Protein A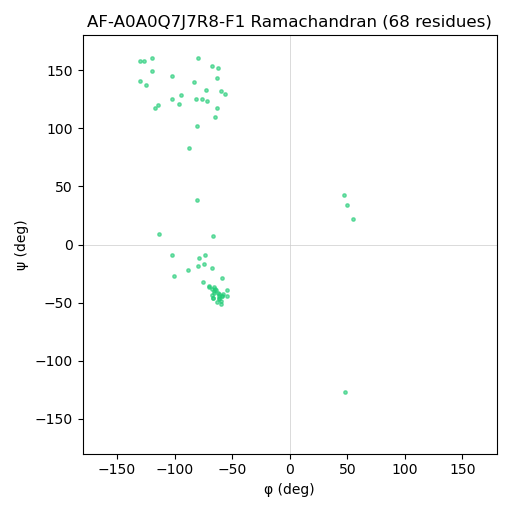F-A0A0Q7J7R8-F1 (afdb_monomer)

Foldseek 3Di:
DDPPDDDPVRVVVPDDDDDDDDLDDPDDPVVVVVVVVVCLVPDQDVVSPSPDDDDDQHDVRVVCVVPVVD

Secondary structure (DSSP, 8-state):
-------HHHHHHH--------SS-SS-HHHHHHHHHHHHHHS--GGG----------HHHHHHHHHTT-

pLDDT: mean 88.93, std 14.22, range [38.31, 98.25]

Radius of gyration: 15.83 Å; Cα contacts (8 Å, |Δi|>4): 8; chains: 1; bounding box: 38×30×38 Å

Sequence (70 aa):
MENLEKDLFTALRERRSIYGISKESPISDQTIQEIIEETVKHTPSAFNNQTTRVVLLLGEQHDKFSTGWL

Solvent-accessible surface area (backbone atoms only — not comparable to full-atom values): 4888 Å² total; per-residue (Å²): 136,81,82,84,76,70,53,70,69,58,52,62,70,69,64,72,92,80,85,91,73,71,97,69,69,98,62,56,71,67,58,54,48,51,55,50,52,54,49,62,75,69,50,87,44,78,91,71,60,70,78,82,81,86,86,88,65,60,70,71,56,38,52,48,65,71,50,73,82,115

Mean predicted aligned error: 5.76 Å

Structure (mmCIF, N/CA/C/O backbone):
data_AF-A0A0Q7J7R8-F1
#
_entry.id   AF-A0A0Q7J7R8-F1
#
loop_
_atom_site.group_PDB
_atom_site.id
_atom_site.type_symbol
_atom_site.label_atom_id
_atom_site.label_alt_id
_atom_site.label_comp_id
_atom_site.label_asym_id
_atom_site.label_entity_id
_atom_site.label_seq_id
_atom_site.pdbx_PDB_ins_code
_atom_site.Cartn_x
_atom_site.Cartn_y
_atom_site.Cartn_z
_atom_site.occupancy
_atom_site.B_iso_or_equiv
_atom_site.auth_seq_id
_atom_site.auth_comp_id
_atom_site.auth_asym_id
_atom_site.auth_atom_id
_atom_site.pdbx_PDB_model_num
ATOM 1 N N . MET A 1 1 ? 11.824 15.301 18.764 1.00 38.31 1 MET A N 1
ATOM 2 C CA . MET A 1 1 ? 10.754 14.956 17.810 1.00 38.31 1 MET A CA 1
ATOM 3 C C . MET A 1 1 ? 11.444 14.195 16.699 1.00 38.31 1 MET A C 1
ATOM 5 O O . MET A 1 1 ? 12.220 14.791 15.968 1.00 38.31 1 MET A O 1
ATOM 9 N N . GLU A 1 2 ? 11.357 12.872 16.739 1.00 43.34 2 GLU A N 1
ATOM 10 C CA . GLU A 1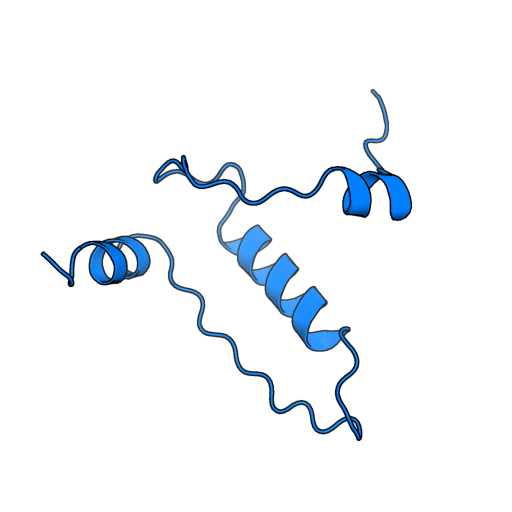 2 ? 12.124 11.986 15.862 1.00 43.34 2 GLU A CA 1
ATOM 11 C C . GLU A 1 2 ? 11.409 11.905 14.510 1.00 43.34 2 GLU A C 1
ATOM 13 O O . GLU A 1 2 ? 10.209 11.634 14.466 1.00 43.34 2 GLU A O 1
ATOM 18 N N . ASN A 1 3 ? 12.117 12.213 13.421 1.00 48.19 3 ASN A N 1
ATOM 19 C CA . ASN A 1 3 ? 11.605 11.997 12.072 1.00 48.19 3 ASN A CA 1
ATOM 20 C C . ASN A 1 3 ? 11.442 10.490 11.877 1.00 48.19 3 ASN A C 1
ATOM 22 O O . ASN A 1 3 ? 12.427 9.760 11.806 1.00 48.19 3 ASN A O 1
ATOM 26 N N . LEU A 1 4 ? 10.192 10.040 11.818 1.00 58.50 4 LEU A N 1
ATOM 27 C CA . LEU A 1 4 ? 9.806 8.632 11.765 1.00 58.50 4 LEU A CA 1
ATOM 28 C C . LEU A 1 4 ? 9.940 8.047 10.348 1.00 58.50 4 LEU A C 1
ATOM 30 O O . LEU A 1 4 ? 9.096 7.270 9.907 1.00 58.50 4 LEU A O 1
ATOM 34 N N . GLU A 1 5 ? 10.976 8.431 9.606 1.00 74.62 5 GLU A N 1
ATOM 35 C CA . GLU A 1 5 ? 11.265 7.787 8.328 1.00 74.62 5 GLU A CA 1
ATOM 36 C C . GLU A 1 5 ? 12.001 6.476 8.592 1.00 74.62 5 GLU A C 1
ATOM 38 O O . GLU A 1 5 ? 13.192 6.447 8.903 1.00 74.62 5 GLU A O 1
ATOM 43 N N . LYS A 1 6 ? 11.263 5.366 8.498 1.00 83.31 6 LYS A N 1
ATOM 44 C CA . LYS A 1 6 ? 11.865 4.033 8.480 1.00 83.31 6 LYS A CA 1
ATOM 45 C C . LYS A 1 6 ? 12.533 3.814 7.132 1.00 83.31 6 LYS A C 1
ATOM 47 O O . LYS A 1 6 ? 11.915 4.029 6.091 1.00 83.31 6 LYS A O 1
ATOM 52 N N . ASP A 1 7 ? 13.767 3.319 7.149 1.00 93.38 7 ASP A N 1
ATOM 53 C CA . ASP A 1 7 ? 14.412 2.884 5.918 1.00 93.38 7 ASP A CA 1
ATOM 54 C C . ASP A 1 7 ? 13.636 1.721 5.278 1.00 93.38 7 ASP A C 1
ATOM 56 O O . ASP A 1 7 ? 12.976 0.922 5.958 1.00 93.38 7 ASP A O 1
ATOM 60 N N . LEU A 1 8 ? 13.741 1.615 3.952 1.00 91.25 8 LEU A N 1
ATOM 61 C CA . LEU A 1 8 ? 12.999 0.634 3.164 1.00 91.25 8 LEU A CA 1
ATOM 62 C C . LEU A 1 8 ? 13.214 -0.803 3.663 1.00 91.25 8 LEU A C 1
ATOM 64 O O . LEU A 1 8 ? 12.257 -1.567 3.781 1.00 91.25 8 LEU A O 1
ATOM 68 N N . PHE A 1 9 ? 14.452 -1.192 3.977 1.00 95.19 9 PHE A N 1
ATOM 69 C CA . PHE A 1 9 ? 14.745 -2.566 4.382 1.00 95.19 9 PHE A CA 1
ATOM 70 C C . PHE A 1 9 ? 14.176 -2.894 5.761 1.00 95.19 9 PHE A C 1
ATOM 72 O O . PHE A 1 9 ? 13.722 -4.018 5.983 1.00 95.19 9 PHE A O 1
ATOM 79 N N . THR A 1 10 ? 14.168 -1.935 6.681 1.00 95.81 10 THR A N 1
ATOM 80 C CA . THR A 1 10 ? 13.537 -2.102 7.993 1.00 95.81 10 THR A CA 1
ATOM 81 C C . THR A 1 10 ? 12.023 -2.224 7.866 1.00 95.81 10 THR A C 1
ATOM 83 O O . THR A 1 10 ? 11.459 -3.183 8.394 1.00 95.81 10 THR A O 1
ATOM 86 N N . ALA A 1 11 ? 11.374 -1.360 7.080 1.00 93.75 11 ALA A N 1
ATOM 87 C CA . ALA A 1 11 ? 9.935 -1.453 6.831 1.00 93.75 11 ALA A CA 1
ATOM 88 C C . ALA A 1 11 ? 9.530 -2.815 6.229 1.00 93.75 11 ALA A C 1
ATOM 90 O O . ALA A 1 11 ? 8.556 -3.432 6.668 1.00 93.75 11 ALA A O 1
ATOM 91 N N . LEU A 1 12 ? 10.312 -3.331 5.272 1.00 93.75 12 LEU A N 1
ATOM 92 C CA . LEU A 1 12 ? 10.065 -4.636 4.651 1.00 93.75 12 LEU A CA 1
ATOM 93 C C . LEU A 1 12 ? 10.225 -5.807 5.632 1.00 93.75 12 LEU A C 1
ATOM 95 O O . LEU A 1 12 ? 9.426 -6.743 5.593 1.00 93.75 12 LEU A O 1
ATOM 99 N N . ARG A 1 13 ? 11.235 -5.764 6.513 1.00 95.44 13 ARG A N 1
ATOM 100 C CA . ARG A 1 13 ? 11.469 -6.807 7.529 1.00 95.44 13 ARG A CA 1
ATOM 101 C C . ARG A 1 13 ? 10.379 -6.844 8.596 1.00 95.44 13 ARG A C 1
ATOM 103 O O . ARG A 1 13 ? 10.003 -7.923 9.048 1.00 95.44 13 ARG A O 1
ATOM 110 N N . GLU A 1 14 ? 9.891 -5.681 9.012 1.00 96.06 14 GLU A N 1
ATOM 111 C CA . GLU A 1 14 ? 8.920 -5.565 10.102 1.00 96.06 14 GLU A CA 1
ATOM 112 C C . GLU A 1 14 ? 7.479 -5.866 9.673 1.00 96.06 14 GLU A C 1
ATOM 114 O O . GLU A 1 14 ? 6.640 -6.170 10.522 1.00 96.06 14 GLU A O 1
ATOM 119 N N . ARG A 1 15 ? 7.163 -5.825 8.371 1.00 95.50 15 ARG A N 1
ATOM 120 C CA . ARG A 1 15 ? 5.811 -6.108 7.872 1.00 95.50 15 ARG A CA 1
ATOM 121 C C . ARG A 1 15 ? 5.400 -7.556 8.171 1.00 95.50 15 ARG A C 1
ATOM 123 O O . ARG A 1 15 ? 5.949 -8.517 7.629 1.00 95.50 15 ARG A O 1
ATOM 130 N N . ARG A 1 16 ? 4.349 -7.720 8.978 1.00 96.06 16 ARG A N 1
ATOM 131 C CA . ARG A 1 16 ? 3.729 -9.012 9.321 1.00 96.06 16 ARG A CA 1
ATOM 132 C C . ARG A 1 16 ? 2.267 -9.050 8.883 1.00 96.06 16 ARG A C 1
ATOM 134 O O . ARG A 1 16 ? 1.654 -8.015 8.649 1.00 96.06 16 ARG A O 1
ATOM 141 N N . SER A 1 17 ? 1.711 -10.253 8.759 1.00 96.19 17 SER A N 1
ATOM 142 C CA . SER A 1 17 ? 0.261 -10.436 8.624 1.00 96.19 17 SER A CA 1
ATOM 143 C C . SER A 1 17 ? -0.393 -10.253 9.995 1.00 96.19 17 SER A C 1
ATOM 145 O O . SER A 1 17 ? 0.014 -10.921 10.946 1.00 96.19 17 SER A O 1
ATOM 147 N N . ILE A 1 18 ? -1.375 -9.356 10.099 1.00 93.12 18 ILE A N 1
ATOM 148 C CA . ILE A 1 18 ? -2.087 -9.033 11.344 1.00 93.12 18 ILE A CA 1
ATOM 149 C C . ILE A 1 18 ? -3.547 -9.471 11.192 1.00 93.12 18 ILE A C 1
ATOM 151 O O . ILE A 1 18 ? -4.230 -9.002 10.289 1.00 93.12 18 ILE A O 1
ATOM 155 N N . TYR A 1 19 ? -4.009 -10.383 12.052 1.00 90.25 19 TYR A N 1
ATOM 156 C CA . TYR A 1 19 ? -5.372 -10.940 11.993 1.00 90.25 19 TYR A CA 1
ATOM 157 C C . TYR A 1 19 ? -6.335 -10.308 13.009 1.00 90.25 19 TYR A C 1
ATOM 159 O O . TYR A 1 19 ? -7.538 -10.282 12.779 1.00 90.25 19 TYR A O 1
ATOM 167 N N . GLY A 1 20 ? -5.817 -9.799 14.131 1.00 87.69 20 GLY A N 1
ATOM 168 C CA . GLY A 1 20 ? -6.609 -9.102 15.146 1.00 87.69 20 GLY A CA 1
ATOM 169 C C . GLY A 1 20 ? -6.712 -7.617 14.822 1.00 87.69 20 GLY A C 1
ATOM 170 O O . GLY A 1 20 ? -5.915 -6.833 15.330 1.00 87.69 20 GLY A O 1
ATOM 171 N N . ILE A 1 21 ? -7.654 -7.248 13.956 1.00 88.44 21 ILE A N 1
ATOM 172 C CA . ILE A 1 21 ? -7.921 -5.852 13.591 1.00 88.44 21 ILE A CA 1
ATOM 173 C C . ILE A 1 21 ? -9.165 -5.325 14.318 1.00 88.44 21 ILE A C 1
ATOM 175 O O . ILE A 1 21 ? -10.114 -6.069 14.562 1.00 88.44 21 ILE A O 1
ATOM 179 N N . SER A 1 22 ? -9.141 -4.043 14.686 1.00 88.56 22 SER A N 1
ATOM 180 C CA . SER A 1 22 ? -10.320 -3.315 15.172 1.00 88.56 22 SER A CA 1
ATOM 181 C C . SER A 1 22 ? -11.189 -2.874 13.990 1.00 88.56 22 SER A C 1
ATOM 183 O O . SER A 1 22 ? -10.697 -2.771 12.867 1.00 88.56 22 SER A O 1
ATOM 185 N N . LYS A 1 23 ? -12.464 -2.559 14.251 1.00 87.25 23 LYS A N 1
ATOM 186 C CA . LYS A 1 23 ? -13.331 -1.866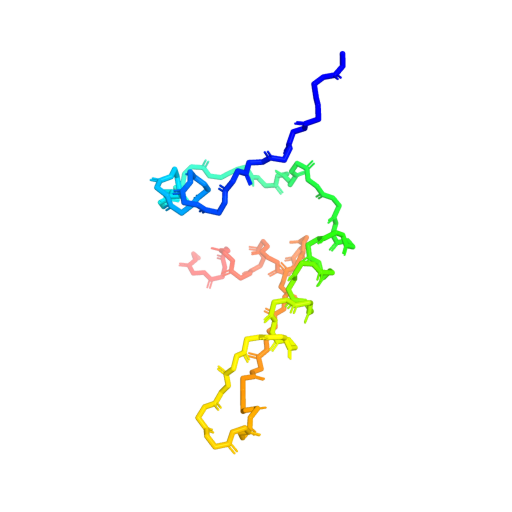 13.280 1.00 87.25 23 LYS A CA 1
ATOM 187 C C . LYS A 1 23 ? -12.887 -0.427 13.014 1.00 87.25 23 LYS A 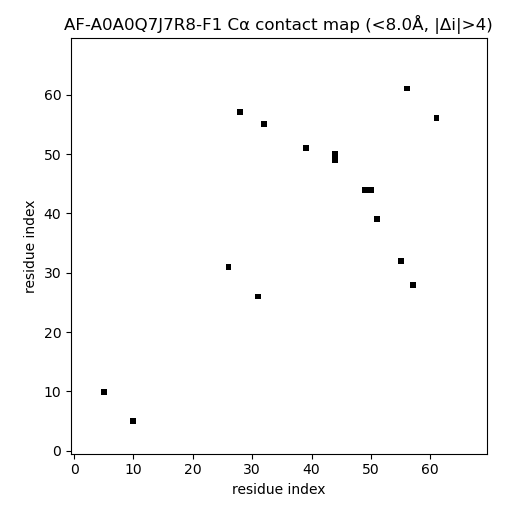C 1
ATOM 189 O O . LYS A 1 23 ? -13.260 0.157 12.004 1.00 87.25 23 LYS A O 1
ATOM 194 N N . GLU A 1 24 ? -12.113 0.144 13.929 1.00 88.69 24 GLU A N 1
ATOM 195 C CA . GLU A 1 24 ? -11.616 1.510 13.830 1.00 88.69 24 GLU A CA 1
ATOM 196 C C . GLU A 1 24 ? -10.219 1.527 13.207 1.00 88.69 24 GLU A C 1
ATOM 198 O O . GLU A 1 24 ? -9.309 0.821 13.654 1.00 88.69 24 GLU A O 1
ATOM 203 N N . SER A 1 25 ? -10.053 2.356 12.177 1.00 91.88 25 SER A N 1
ATOM 204 C CA . SER A 1 25 ? -8.760 2.603 11.548 1.00 91.88 25 SER A CA 1
ATOM 205 C C . SER A 1 25 ? -7.971 3.662 12.331 1.00 91.88 25 SER A C 1
ATOM 207 O O . SER A 1 25 ? -8.542 4.678 12.727 1.00 91.88 25 SER A O 1
ATOM 209 N N . PRO A 1 26 ? -6.646 3.492 12.508 1.00 93.56 26 PRO A N 1
ATOM 210 C CA . PRO A 1 26 ? -5.791 4.509 13.124 1.00 93.56 26 PRO A CA 1
ATOM 211 C C . PRO A 1 26 ? -5.527 5.719 12.210 1.00 93.56 26 PRO A C 1
ATOM 213 O O . PRO A 1 26 ? -4.932 6.701 12.650 1.00 93.56 26 PRO A O 1
ATOM 216 N N . ILE A 1 27 ? -5.922 5.643 10.937 1.00 95.62 27 ILE A N 1
ATOM 217 C CA . ILE A 1 27 ? -5.760 6.693 9.926 1.00 95.62 27 ILE A CA 1
ATOM 218 C C . ILE A 1 27 ? -7.085 6.961 9.212 1.00 95.62 27 ILE A C 1
ATOM 220 O O . ILE A 1 27 ? -7.967 6.103 9.188 1.00 95.62 27 ILE A O 1
ATOM 224 N N . SER A 1 28 ? -7.216 8.146 8.617 1.00 96.94 28 SER A N 1
ATOM 225 C CA . SER A 1 28 ? -8.438 8.527 7.907 1.00 96.94 28 SER A CA 1
ATOM 226 C C . SER A 1 28 ? -8.657 7.705 6.633 1.00 96.94 28 SER A C 1
ATOM 228 O O . SER A 1 28 ? -7.697 7.270 5.992 1.00 96.94 28 SER A O 1
ATOM 230 N N . ASP A 1 29 ? -9.918 7.570 6.227 1.00 96.94 29 ASP A N 1
ATOM 231 C CA . ASP A 1 29 ? -10.315 6.947 4.959 1.00 96.94 29 ASP A CA 1
ATOM 232 C C . ASP A 1 29 ? -9.616 7.587 3.750 1.00 96.94 29 ASP A C 1
ATOM 234 O O . ASP A 1 29 ? -9.154 6.885 2.851 1.00 96.94 29 ASP A O 1
ATOM 238 N N . GLN A 1 30 ? -9.460 8.914 3.773 1.00 97.88 30 GLN A N 1
ATOM 239 C CA . GLN A 1 30 ? -8.746 9.669 2.744 1.00 97.88 30 GLN A CA 1
ATOM 240 C C . GLN A 1 30 ? -7.275 9.245 2.658 1.00 97.88 30 GLN A C 1
ATOM 242 O O . GLN A 1 30 ? -6.756 8.996 1.575 1.00 97.88 30 GLN A O 1
ATOM 247 N N . THR A 1 31 ? -6.611 9.086 3.805 1.00 97.62 31 THR A N 1
ATOM 248 C CA . THR A 1 31 ? -5.218 8.623 3.858 1.00 97.62 31 THR A CA 1
ATOM 249 C C . THR A 1 31 ? -5.086 7.189 3.342 1.00 97.62 31 THR A C 1
ATOM 251 O O . THR A 1 31 ? -4.127 6.873 2.643 1.00 97.62 31 THR A O 1
ATOM 254 N N . ILE A 1 32 ? -6.048 6.309 3.646 1.00 97.19 32 ILE A N 1
ATOM 255 C CA . ILE A 1 32 ? -6.074 4.941 3.103 1.00 97.19 32 ILE A CA 1
ATOM 256 C C . ILE A 1 32 ? -6.184 4.979 1.576 1.00 97.19 32 ILE A C 1
ATOM 258 O O . ILE A 1 32 ? -5.438 4.277 0.890 1.00 97.19 32 ILE A O 1
ATOM 262 N N . GLN A 1 33 ? -7.091 5.804 1.048 1.00 97.88 33 GLN A N 1
ATOM 263 C CA . GLN A 1 33 ? -7.277 5.970 -0.389 1.00 97.88 33 GLN A CA 1
ATOM 264 C C . GLN A 1 33 ? -5.996 6.471 -1.068 1.00 97.88 33 GLN A C 1
ATOM 266 O O . GLN A 1 33 ? -5.554 5.856 -2.036 1.00 97.88 33 GLN A O 1
ATOM 271 N N . GLU A 1 34 ? -5.358 7.512 -0.532 1.00 98.25 34 GLU A N 1
ATOM 272 C CA . GLU A 1 34 ? -4.110 8.073 -1.070 1.00 98.25 34 GLU A CA 1
ATOM 273 C C . GLU A 1 34 ? -2.980 7.036 -1.118 1.00 98.25 34 GLU A C 1
ATOM 275 O O . GLU A 1 34 ? -2.309 6.892 -2.140 1.00 98.25 34 GLU A O 1
ATOM 280 N N . ILE A 1 35 ? -2.805 6.248 -0.048 1.00 97.50 35 ILE A N 1
ATOM 281 C CA . ILE A 1 35 ? -1.807 5.166 -0.010 1.00 97.50 35 ILE A CA 1
ATOM 282 C C . ILE A 1 35 ? -2.060 4.156 -1.135 1.00 97.50 35 ILE A C 1
ATOM 284 O O . ILE A 1 35 ? -1.118 3.722 -1.807 1.00 97.50 35 ILE A O 1
ATOM 288 N N . ILE A 1 36 ? -3.319 3.765 -1.347 1.00 97.56 36 ILE A N 1
ATOM 289 C CA . ILE A 1 36 ? -3.697 2.805 -2.389 1.00 97.56 36 ILE A CA 1
ATOM 290 C C . ILE A 1 36 ? -3.457 3.396 -3.781 1.00 97.56 36 ILE A C 1
ATOM 292 O O . ILE A 1 36 ? -2.874 2.717 -4.628 1.00 97.56 36 ILE A O 1
ATOM 296 N N . GLU A 1 37 ? -3.872 4.640 -4.021 1.00 97.44 37 GLU A N 1
ATOM 297 C CA . GLU A 1 37 ? -3.719 5.321 -5.309 1.00 97.44 37 GLU A CA 1
ATOM 298 C C . GLU A 1 37 ? -2.249 5.442 -5.713 1.00 97.44 37 GLU A C 1
ATOM 300 O O . GLU A 1 37 ? -1.874 5.001 -6.804 1.00 97.44 37 GLU A O 1
ATOM 305 N N . GLU A 1 38 ? -1.403 5.950 -4.816 1.00 97.81 38 GLU A N 1
ATOM 306 C CA . GLU A 1 38 ? 0.033 6.094 -5.060 1.00 97.81 38 GLU A CA 1
ATOM 307 C C . GLU A 1 38 ? 0.699 4.731 -5.290 1.00 97.81 38 GLU A C 1
ATOM 309 O O . GLU A 1 38 ? 1.474 4.556 -6.234 1.00 97.81 38 GLU A O 1
ATOM 314 N N . THR A 1 39 ? 0.331 3.718 -4.499 1.00 95.81 39 THR A N 1
ATOM 315 C CA . THR A 1 39 ? 0.881 2.365 -4.654 1.00 95.81 39 THR A CA 1
ATOM 316 C C . THR A 1 39 ? 0.512 1.762 -6.008 1.00 95.81 39 THR A C 1
ATOM 318 O O . THR A 1 39 ? 1.384 1.257 -6.718 1.00 95.81 39 THR A O 1
ATOM 321 N N . VAL A 1 40 ? -0.763 1.807 -6.402 1.00 96.25 40 VAL A N 1
ATOM 322 C CA . VAL A 1 40 ? -1.231 1.210 -7.665 1.00 96.25 40 VAL A CA 1
ATOM 323 C C . VAL A 1 40 ? 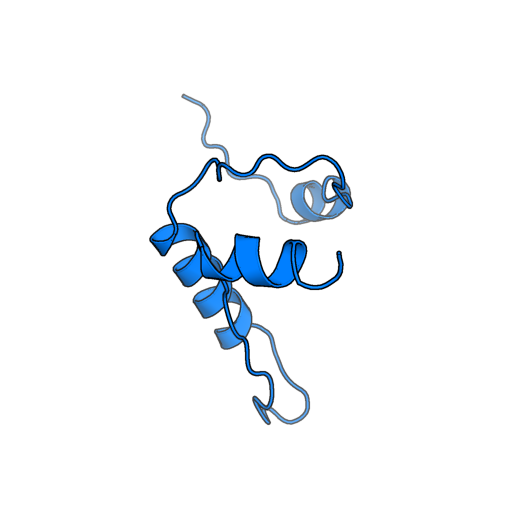-0.635 1.934 -8.869 1.00 96.25 40 VAL A C 1
ATOM 325 O O . VAL A 1 40 ? -0.212 1.284 -9.823 1.00 96.25 40 VAL A O 1
ATOM 328 N N . LYS A 1 41 ? -0.573 3.267 -8.819 1.00 95.56 41 LYS A N 1
ATOM 329 C CA . LYS A 1 41 ? -0.059 4.110 -9.903 1.00 95.56 41 LYS A CA 1
ATOM 330 C C . LYS A 1 41 ? 1.432 3.905 -10.160 1.00 95.56 41 LYS A C 1
ATOM 332 O O . LYS A 1 41 ? 1.861 3.955 -11.311 1.00 95.56 41 LYS A O 1
ATOM 337 N N . HIS A 1 42 ? 2.214 3.690 -9.104 1.00 96.19 42 HIS A N 1
ATOM 338 C CA . HIS A 1 42 ? 3.673 3.630 -9.193 1.00 96.19 42 HIS A CA 1
ATOM 339 C C . HIS A 1 42 ? 4.250 2.210 -9.166 1.00 96.19 42 HIS A C 1
ATOM 341 O O . HIS A 1 42 ? 5.431 2.026 -9.462 1.00 96.19 42 HIS A O 1
ATOM 347 N N . THR A 1 43 ? 3.434 1.192 -8.886 1.00 95.62 43 THR A N 1
ATOM 348 C CA . THR A 1 43 ? 3.866 -0.204 -9.008 1.00 95.62 43 THR A CA 1
ATOM 349 C C . THR A 1 43 ? 4.004 -0.582 -10.488 1.00 95.62 43 THR A C 1
ATOM 351 O O . THR A 1 43 ? 3.034 -0.474 -11.242 1.00 95.62 43 THR A O 1
ATOM 354 N N . PRO A 1 44 ? 5.177 -1.059 -10.945 1.00 96.31 44 PRO A N 1
ATOM 355 C CA . PRO A 1 44 ? 5.346 -1.484 -12.327 1.00 96.31 44 PRO A CA 1
ATOM 356 C C . PRO A 1 44 ? 4.437 -2.676 -12.651 1.00 96.31 44 PRO A C 1
ATOM 358 O O . PRO A 1 44 ? 4.253 -3.585 -11.843 1.00 96.31 44 PRO A O 1
ATOM 361 N N . SER A 1 45 ? 3.905 -2.698 -13.871 1.00 96.38 45 SER A N 1
ATOM 362 C CA . SER A 1 45 ? 3.115 -3.813 -14.404 1.00 96.38 45 SER A CA 1
ATOM 363 C C . SER A 1 45 ? 3.787 -4.397 -15.644 1.00 96.38 45 SER A C 1
ATOM 365 O O . SER A 1 45 ? 4.485 -3.693 -16.380 1.00 96.38 45 SER A O 1
ATOM 367 N N . ALA A 1 46 ? 3.601 -5.699 -15.877 1.00 96.44 46 ALA A N 1
ATOM 368 C CA . ALA A 1 46 ? 4.147 -6.361 -17.057 1.00 96.44 46 ALA A CA 1
ATOM 369 C C . ALA A 1 46 ? 3.659 -5.650 -18.327 1.00 96.44 46 ALA A C 1
ATOM 371 O O . ALA A 1 46 ? 2.466 -5.385 -18.481 1.00 96.44 46 ALA A O 1
ATOM 372 N N . PHE A 1 47 ? 4.592 -5.311 -19.221 1.00 96.00 47 PHE A N 1
ATOM 373 C CA . PHE A 1 47 ? 4.316 -4.547 -20.444 1.00 96.00 47 PHE A CA 1
ATOM 374 C C . PHE A 1 47 ? 3.613 -3.197 -20.209 1.00 96.00 47 PHE A C 1
ATOM 376 O O . PHE A 1 47 ? 2.969 -2.684 -21.120 1.00 96.00 47 PHE A O 1
ATOM 383 N N . ASN A 1 48 ? 3.714 -2.627 -19.000 1.00 93.62 48 ASN A N 1
ATOM 384 C CA . ASN A 1 48 ? 2.990 -1.420 -18.597 1.00 93.62 48 ASN A CA 1
ATOM 385 C C . ASN A 1 48 ? 1.478 -1.499 -18.905 1.00 93.62 48 ASN A C 1
ATOM 387 O O . ASN A 1 48 ? 0.856 -0.506 -19.277 1.00 93.62 48 ASN A O 1
ATOM 391 N N . ASN A 1 49 ? 0.890 -2.697 -18.810 1.00 95.88 49 ASN A N 1
ATOM 392 C CA . ASN A 1 49 ? -0.496 -2.922 -19.217 1.00 95.88 49 ASN A CA 1
ATOM 393 C C . ASN A 1 49 ? -1.525 -2.349 -18.225 1.00 95.88 49 ASN A C 1
ATOM 395 O O . ASN A 1 49 ? -2.689 -2.194 -18.588 1.00 95.88 49 ASN A O 1
ATOM 399 N N . GLN A 1 50 ? -1.105 -2.043 -16.989 1.00 93.69 50 GLN A N 1
ATOM 400 C CA . GLN A 1 50 ? -1.901 -1.382 -15.949 1.00 93.69 50 GLN A CA 1
ATOM 401 C C . GLN A 1 50 ? -3.306 -1.990 -15.777 1.00 93.69 50 GLN A C 1
ATOM 403 O O . GLN A 1 50 ? -4.310 -1.286 -15.633 1.00 93.69 50 GLN A O 1
ATOM 408 N N . THR A 1 51 ? -3.400 -3.323 -15.800 1.00 95.88 51 THR A N 1
ATOM 409 C CA . THR A 1 51 ? -4.686 -4.035 -15.708 1.00 95.88 51 THR A CA 1
ATOM 410 C C . THR A 1 51 ? -5.236 -4.124 -14.285 1.00 95.88 51 THR A C 1
ATOM 412 O O . THR A 1 51 ? -6.395 -4.487 -14.106 1.00 95.88 51 THR A O 1
ATOM 415 N N . THR A 1 52 ? -4.436 -3.793 -13.267 1.00 95.19 52 THR A N 1
ATOM 416 C CA . THR A 1 52 ? -4.852 -3.815 -11.859 1.00 95.19 52 THR A CA 1
ATOM 417 C C . THR A 1 52 ? -6.033 -2.871 -11.626 1.00 95.19 52 THR A C 1
ATOM 419 O O . THR A 1 52 ? -6.031 -1.719 -12.062 1.00 95.19 52 THR A O 1
ATOM 422 N N . ARG A 1 53 ? -7.061 -3.359 -10.932 1.00 95.31 53 ARG A N 1
ATOM 423 C CA . ARG A 1 53 ? -8.213 -2.578 -10.468 1.00 95.31 53 ARG A CA 1
ATOM 424 C C . ARG A 1 53 ? -8.416 -2.872 -8.989 1.00 95.31 53 ARG A C 1
ATOM 426 O O . ARG A 1 53 ? -8.254 -4.016 -8.573 1.00 95.31 53 ARG A O 1
ATOM 433 N N . VAL A 1 54 ? -8.753 -1.847 -8.215 1.00 96.69 54 VAL A N 1
ATOM 434 C CA . VAL A 1 54 ? -8.953 -1.947 -6.765 1.00 96.69 54 VAL A CA 1
ATOM 435 C C . VAL A 1 54 ? -10.338 -1.419 -6.421 1.00 96.69 54 VAL A C 1
ATOM 437 O O . VAL A 1 54 ? -10.764 -0.397 -6.951 1.00 96.69 54 VAL A O 1
ATOM 440 N N . VAL A 1 55 ? -11.032 -2.132 -5.536 1.00 96.75 55 VAL A N 1
ATOM 441 C CA . VAL A 1 55 ? -12.275 -1.684 -4.905 1.00 96.75 55 VAL A CA 1
ATOM 442 C C . VAL A 1 55 ? -11.996 -1.576 -3.413 1.00 96.75 55 VAL A C 1
ATOM 444 O O . VAL A 1 55 ? -11.654 -2.572 -2.777 1.00 96.75 55 VAL A O 1
ATOM 447 N N . LEU A 1 56 ? -12.113 -0.367 -2.871 1.00 96.12 56 LEU A N 1
ATOM 448 C CA . LEU A 1 56 ? -11.931 -0.089 -1.451 1.00 96.12 56 LEU A CA 1
ATOM 449 C C . LEU A 1 56 ? -13.301 -0.069 -0.765 1.00 96.12 56 LEU A C 1
ATOM 451 O O . LEU A 1 56 ? -14.171 0.715 -1.140 1.00 96.12 56 LEU A O 1
ATOM 455 N N . LEU A 1 57 ? -13.495 -0.942 0.225 1.00 95.31 57 LEU A N 1
ATOM 456 C CA . LEU A 1 57 ? -14.699 -0.971 1.055 1.00 95.31 57 LEU A CA 1
ATOM 457 C C . LEU A 1 57 ? -14.389 -0.321 2.404 1.00 95.31 57 LEU A C 1
ATOM 459 O O . LEU A 1 57 ? -13.460 -0.747 3.086 1.00 95.31 57 LEU A O 1
ATOM 463 N N . LEU A 1 58 ? -15.185 0.679 2.780 1.00 94.12 58 LEU A N 1
ATOM 464 C CA . LEU A 1 58 ? -15.053 1.443 4.023 1.00 94.12 58 LEU A CA 1
ATOM 465 C C . LEU A 1 58 ? -16.379 1.429 4.788 1.00 94.12 58 LEU A C 1
ATOM 467 O O . LEU A 1 58 ? -17.441 1.187 4.200 1.00 94.12 58 LEU A O 1
ATOM 471 N N . GLY A 1 59 ? -16.311 1.676 6.097 1.00 91.38 59 GLY A N 1
ATOM 472 C CA . GLY A 1 59 ? -17.477 1.758 6.981 1.00 91.38 59 GLY A CA 1
ATOM 473 C C . GLY A 1 59 ? -18.452 0.587 6.808 1.00 91.38 59 GLY A C 1
ATOM 474 O O . GLY A 1 59 ? -18.064 -0.582 6.822 1.00 91.38 59 GLY A O 1
ATOM 475 N N . GLU A 1 60 ? -19.727 0.903 6.584 1.00 91.44 60 GLU A N 1
ATOM 476 C CA . GLU A 1 60 ? -20.800 -0.092 6.454 1.00 91.44 60 GLU A CA 1
ATOM 477 C C . GLU A 1 60 ? -20.585 -1.097 5.313 1.00 91.44 60 GLU A C 1
ATOM 479 O O . GLU A 1 60 ? -21.029 -2.240 5.409 1.00 91.44 60 GLU A O 1
ATOM 484 N N . GLN A 1 61 ? -19.888 -0.715 4.236 1.00 92.44 61 GLN A N 1
ATOM 485 C CA . GLN A 1 61 ? -19.617 -1.635 3.125 1.00 92.44 61 GLN A CA 1
ATOM 486 C C . GLN A 1 61 ? -18.612 -2.719 3.533 1.00 92.44 61 GLN A C 1
ATOM 488 O O . GLN A 1 61 ? -18.756 -3.878 3.137 1.00 92.44 61 GLN A O 1
ATOM 493 N N . HIS A 1 62 ? -17.624 -2.356 4.357 1.00 91.88 62 HIS A N 1
ATOM 494 C CA . HIS A 1 62 ? -16.674 -3.304 4.938 1.00 91.88 62 HIS A CA 1
ATOM 495 C C . HIS A 1 62 ? -17.368 -4.248 5.930 1.00 91.88 62 HIS A C 1
ATOM 497 O O . HIS A 1 62 ? -17.169 -5.466 5.880 1.00 91.88 62 HIS A O 1
ATOM 503 N N . ASP A 1 63 ? -18.242 -3.696 6.775 1.00 90.19 63 ASP A N 1
ATOM 504 C CA . ASP A 1 63 ? -19.039 -4.470 7.727 1.00 90.19 63 ASP A CA 1
ATOM 505 C C . ASP A 1 63 ? -19.962 -5.463 7.013 1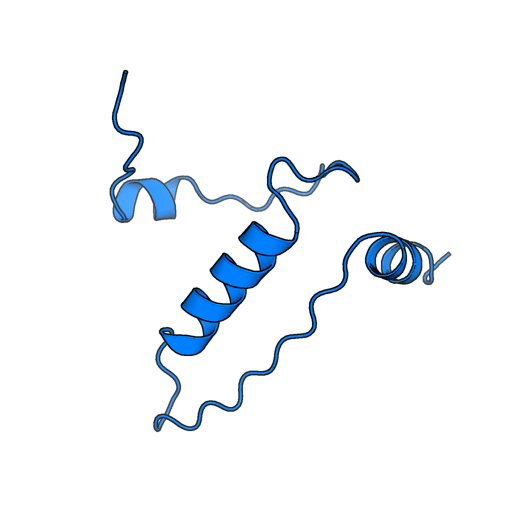.00 90.19 63 ASP A C 1
ATOM 507 O O . ASP A 1 63 ? -19.987 -6.647 7.356 1.00 90.19 63 ASP A O 1
ATOM 511 N N . LYS A 1 64 ? -20.680 -5.019 5.977 1.00 91.12 64 LYS A N 1
ATOM 512 C CA . LYS A 1 64 ? -21.578 -5.869 5.185 1.00 91.12 64 LYS A CA 1
ATOM 513 C C . LYS A 1 64 ? -20.835 -7.009 4.490 1.00 91.12 64 LYS A C 1
ATOM 515 O O . LYS A 1 64 ? -21.322 -8.136 4.488 1.00 91.12 64 LYS A O 1
ATOM 520 N N . PHE A 1 65 ? -19.662 -6.743 3.913 1.00 88.50 65 PHE A N 1
ATOM 521 C CA . PHE A 1 65 ? -18.850 -7.786 3.280 1.00 88.50 65 PHE A CA 1
ATOM 522 C C . PHE A 1 65 ? -18.366 -8.837 4.291 1.00 88.50 65 PHE A C 1
ATOM 524 O O . PHE A 1 65 ? -18.371 -10.029 3.993 1.00 88.50 65 PHE A O 1
ATOM 531 N N . SER A 1 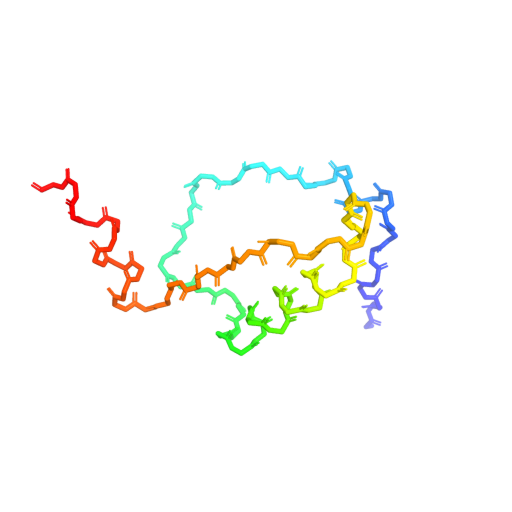66 ? -17.992 -8.402 5.496 1.00 77.94 66 SER A N 1
ATOM 532 C CA . SER A 1 66 ? -17.485 -9.281 6.557 1.00 77.94 66 SER A CA 1
ATOM 533 C C . SER A 1 66 ? -18.590 -10.096 7.239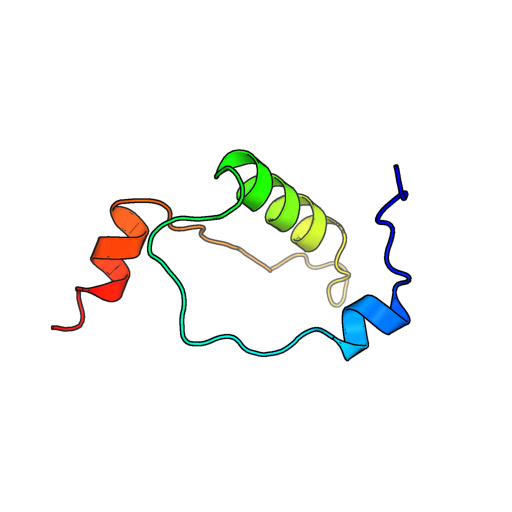 1.00 77.94 66 SER A C 1
ATOM 535 O O . SER A 1 66 ? -18.357 -11.226 7.656 1.00 77.94 66 SER A O 1
ATOM 537 N N . THR A 1 67 ? -19.795 -9.532 7.346 1.00 72.38 67 THR A N 1
ATOM 538 C CA . THR A 1 67 ? -20.963 -10.179 7.973 1.00 72.38 67 THR A CA 1
ATOM 539 C C . THR A 1 67 ? -21.793 -11.015 7.008 1.00 72.38 67 THR A C 1
ATOM 541 O O . THR A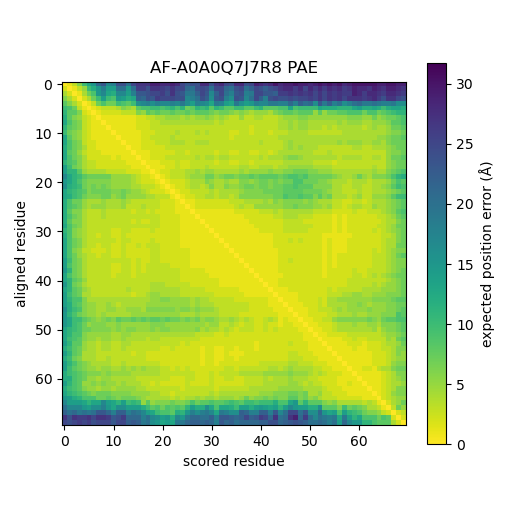 1 67 ? -22.468 -11.930 7.456 1.00 72.38 67 THR A O 1
ATOM 544 N N . GLY A 1 68 ? -21.713 -10.769 5.696 1.00 59.44 68 GLY A N 1
ATOM 545 C CA . GLY A 1 68 ? -22.497 -11.467 4.667 1.00 59.44 68 GLY A CA 1
ATOM 546 C C . GLY A 1 68 ? -22.183 -12.957 4.466 1.00 59.44 68 GLY A C 1
ATOM 547 O O . GLY A 1 68 ? -22.698 -13.554 3.524 1.00 59.44 68 GLY A O 1
ATOM 548 N N . TRP A 1 69 ? -21.345 -13.546 5.321 1.00 51.34 69 TRP A N 1
ATOM 549 C CA . TRP A 1 69 ? -21.018 -14.975 5.353 1.00 51.34 69 TRP A CA 1
ATOM 550 C C . TRP A 1 69 ? -21.529 -15.684 6.624 1.00 51.34 69 TRP A C 1
ATOM 552 O O . TRP A 1 69 ? -21.182 -16.844 6.851 1.00 51.34 69 TRP A O 1
ATOM 562 N N . LEU A 1 70 ? -22.345 -14.997 7.434 1.00 47.28 70 LEU A N 1
ATOM 563 C CA . LEU A 1 70 ? -23.146 -15.543 8.537 1.00 47.28 70 LEU A CA 1
ATOM 564 C C . LEU A 1 70 ? -24.635 -15.386 8.212 1.00 47.28 70 LEU A C 1
ATOM 566 O O . LEU A 1 70 ? -25.395 -16.315 8.563 1.00 47.28 70 LEU A O 1
#